Protein 2QEV (pdb70)

Structure (mmCIF, N/CA/C/O backbone):
data_2QEV
#
_entry.id   2QEV
#
_cell.length_a   62.651
_cell.length_b   62.651
_cell.length_c   42.773
_cell.angle_alpha   90.00
_cell.angle_beta   90.00
_cell.angle_gamma   90.00
#
_symmetry.space_group_name_H-M   'P 43'
#
loop_
_entity.id
_entity.type
_entity.pdbx_description
1 polymer 'D7R4 Protein'
2 water water
#
loop_
_atom_site.group_PDB
_atom_site.id
_atom_site.type_symbol
_atom_site.label_atom_id
_atom_site.label_alt_id
_atom_site.label_comp_id
_atom_site.label_asym_id
_atom_site.label_entity_id
_atom_site.label_seq_id
_atom_site.pdbx_PDB_ins_code
_atom_site.Cartn_x
_atom_site.Cartn_y
_atom_site.Cartn_z
_atom_site.occupancy
_atom_site.B_iso_or_equiv
_atom_site.auth_seq_id
_atom_site.auth_comp_id
_atom_site.auth_asym_id
_atom_site.auth_atom_id
_atom_site.pdbx_PDB_model_num
ATOM 1 N N . MET A 1 1 ? 19.846 -18.482 -8.966 1.00 64.63 0 MET A N 1
ATOM 2 C CA . MET A 1 1 ? 20.425 -17.157 -9.156 1.00 69.44 0 MET A CA 1
ATOM 3 C C . MET A 1 1 ? 20.595 -16.434 -7.824 1.00 70.04 0 MET A C 1
ATOM 4 O O . MET A 1 1 ? 21.713 -16.257 -7.342 1.00 74.14 0 MET A O 1
ATOM 5 N N . GLU A 1 2 ? 19.478 -16.019 -7.235 1.00 62.76 1 GLU A N 1
ATOM 6 C CA . GLU A 1 2 ? 19.506 -15.254 -5.994 1.00 60.69 1 GLU A CA 1
ATOM 7 C C . GLU A 1 2 ? 18.895 -16.047 -4.844 1.00 60.96 1 GLU A C 1
ATOM 8 O O . GLU A 1 2 ? 17.723 -16.422 -4.889 1.00 62.56 1 GLU A O 1
ATOM 14 N N . THR A 1 3 ? 19.697 -16.300 -3.815 1.00 56.28 2 THR A N 1
ATOM 15 C CA . THR A 1 3 ? 19.363 -17.305 -2.812 1.00 52.58 2 THR A CA 1
ATOM 16 C C . THR A 1 3 ? 18.387 -16.751 -1.780 1.00 50.87 2 THR A C 1
ATOM 17 O O . THR A 1 3 ? 18.297 -15.539 -1.585 1.00 54.22 2 THR A O 1
ATOM 21 N N . VAL A 1 4 ? 17.657 -17.646 -1.123 1.00 48.63 3 VAL A N 1
ATOM 22 C CA . VAL A 1 4 ? 16.824 -17.270 0.017 1.00 39.95 3 VAL A CA 1
ATOM 23 C C . VAL A 1 4 ? 17.609 -16.380 0.995 1.00 43.86 3 VAL A C 1
ATOM 24 O O . VAL A 1 4 ? 17.065 -15.428 1.547 1.00 38.75 3 VAL A O 1
ATOM 28 N N . GLN A 1 5 ? 18.881 -16.712 1.200 1.00 48.48 4 GLN A N 1
ATOM 29 C CA . GLN A 1 5 ? 19.812 -15.886 1.987 1.00 53.89 4 GLN A CA 1
ATOM 30 C C . GLN A 1 5 ? 19.897 -14.446 1.478 1.00 53.54 4 GLN A C 1
ATOM 31 O O . GLN A 1 5 ? 19.978 -13.506 2.266 1.00 53.06 4 GLN A O 1
ATOM 37 N N . ASP A 1 6 ? 19.889 -14.288 0.155 1.00 53.90 5 ASP A N 1
ATOM 38 C CA . ASP A 1 6 ? 19.918 -12.971 -0.476 1.00 52.15 5 ASP A CA 1
ATOM 39 C C . ASP A 1 6 ? 18.646 -12.178 -0.189 1.00 53.56 5 ASP A C 1
ATOM 40 O O . ASP A 1 6 ? 18.686 -10.950 -0.084 1.00 56.00 5 ASP A O 1
ATOM 45 N N . CYS A 1 7 ? 17.519 -12.875 -0.061 1.00 50.38 6 CYS A N 1
ATOM 46 C CA . CYS A 1 7 ? 16.252 -12.213 0.245 1.00 49.76 6 CYS A CA 1
ATOM 47 C C . CYS A 1 7 ? 16.187 -11.755 1.700 1.00 49.72 6 CYS A C 1
ATOM 48 O O . CYS A 1 7 ? 15.662 -10.683 2.006 1.00 49.15 6 CYS A O 1
ATOM 51 N N . GLU A 1 8 ? 16.692 -12.588 2.596 1.00 46.23 7 GLU A N 1
ATOM 52 C CA . GLU A 1 8 ? 16.784 -12.222 4.007 1.00 56.25 7 GLU A CA 1
ATOM 53 C C . GLU A 1 8 ? 17.755 -11.051 4.221 1.00 57.39 7 GLU A C 1
ATOM 54 O O . GLU A 1 8 ? 17.822 -10.466 5.306 1.00 57.02 7 GLU A O 1
ATOM 60 N N . ASN A 1 9 ? 18.500 -10.715 3.173 1.00 61.70 8 ASN A N 1
ATOM 61 C CA . ASN A 1 9 ? 19.478 -9.633 3.231 1.00 65.22 8 ASN A CA 1
ATOM 62 C C . ASN A 1 9 ? 18.902 -8.316 2.705 1.00 67.76 8 ASN A C 1
ATOM 63 O O . ASN A 1 9 ? 19.595 -7.296 2.678 1.00 71.57 8 ASN A O 1
ATOM 68 N N . LYS A 1 10 ? 17.639 -8.347 2.291 1.00 66.56 9 LYS A N 1
ATOM 69 C CA . LYS A 1 10 ? 16.925 -7.132 1.919 1.00 65.21 9 LYS A CA 1
ATOM 70 C C . LYS A 1 10 ? 15.864 -6.777 2.955 1.00 66.74 9 LYS A C 1
ATOM 71 O O . LYS A 1 10 ? 15.365 -5.652 2.987 1.00 71.96 9 LYS A O 1
ATOM 77 N N . LEU A 1 11 ? 15.523 -7.744 3.801 1.00 67.80 10 LEU A N 1
ATOM 78 C CA . LEU A 1 11 ? 14.502 -7.544 4.822 1.00 68.46 10 LEU A CA 1
ATOM 79 C C . LEU A 1 11 ? 14.639 -6.175 5.478 1.00 71.64 10 LEU A C 1
ATOM 80 O O . LEU A 1 11 ? 15.596 -5.919 6.210 1.00 68.09 10 LEU A O 1
ATOM 85 N N . PRO A 1 12 ? 13.677 -5.297 5.212 1.00 75.32 11 PRO A N 1
ATOM 86 C CA . PRO A 1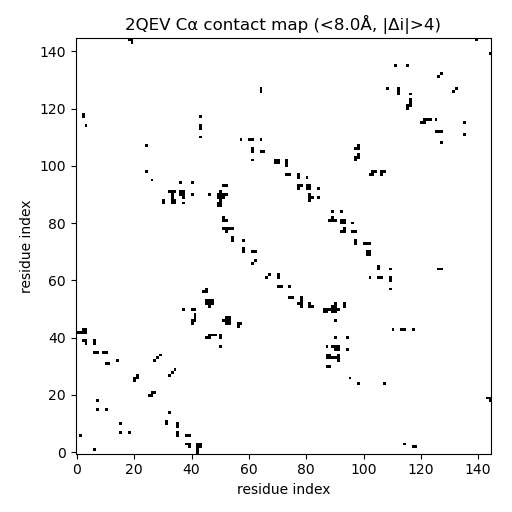 12 ? 13.528 -4.059 5.983 1.00 78.10 11 PRO A CA 1
ATOM 87 C C . PRO A 1 12 ? 13.696 -4.300 7.480 1.00 78.08 11 PRO A C 1
ATOM 88 O O . PRO A 1 12 ? 13.168 -5.278 8.010 1.00 78.58 11 PRO A O 1
ATOM 92 N N . PRO A 1 13 ? 14.425 -3.413 8.148 1.00 77.11 12 PRO A N 1
ATOM 93 C CA . PRO A 1 13 ? 14.688 -3.556 9.583 1.00 73.96 12 PRO A CA 1
ATOM 94 C C . PRO A 1 13 ? 13.483 -4.037 10.394 1.00 70.29 12 PRO A C 1
ATOM 95 O O . PRO A 1 13 ? 13.650 -4.775 11.379 1.00 66.24 12 PRO A O 1
ATOM 99 N N . SER A 1 14 ? 12.286 -3.610 9.984 1.00 68.88 13 SER A N 1
ATOM 100 C CA . SER A 1 14 ? 11.051 -3.997 10.666 1.00 68.39 13 SER A CA 1
ATOM 101 C C . SER A 1 14 ? 10.837 -5.513 10.693 1.00 68.69 13 SER A C 1
ATOM 102 O O . SER A 1 14 ? 10.249 -6.051 11.638 1.00 68.27 13 SER A O 1
ATOM 105 N N . LEU A 1 15 ? 11.314 -6.190 9.647 1.00 64.37 14 LEU A N 1
ATOM 106 C CA . LEU A 1 15 ? 11.093 -7.626 9.468 1.00 60.11 14 LEU A CA 1
ATOM 107 C C . LEU A 1 15 ? 12.292 -8.443 9.941 1.00 57.67 14 LEU A C 1
ATOM 108 O O . LEU A 1 15 ? 12.146 -9.595 10.348 1.00 57.12 14 LEU A O 1
ATOM 113 N N . LYS A 1 16 ? 13.479 -7.844 9.885 1.00 57.65 15 LYS A N 1
ATOM 114 C CA . LYS A 1 16 ? 14.709 -8.582 10.144 1.00 54.76 15 LYS A CA 1
ATOM 115 C C . LYS A 1 16 ? 14.742 -9.122 11.569 1.00 55.71 15 LYS A C 1
ATOM 116 O O . LYS A 1 16 ? 15.399 -10.125 11.853 1.00 50.57 15 LYS A O 1
ATOM 122 N N . SER A 1 17 ? 14.014 -8.456 12.460 1.00 54.23 16 SER A N 1
ATOM 123 C CA . SER A 1 17 ? 13.945 -8.856 13.865 1.00 55.94 16 SER A CA 1
ATOM 124 C C . SER A 1 17 ? 12.926 -9.971 14.102 1.00 52.83 16 SER A C 1
ATOM 125 O O . SER A 1 17 ? 12.859 -10.542 15.194 1.00 51.88 16 SER A O 1
ATOM 128 N N . ARG A 1 18 ? 12.137 -10.278 13.075 1.00 51.08 17 ARG A N 1
ATOM 129 C CA . ARG A 1 18 ? 11.185 -11.383 13.143 1.00 47.91 17 ARG A CA 1
ATOM 130 C C . ARG A 1 18 ? 11.541 -12.531 12.178 1.00 48.43 17 ARG A C 1
ATOM 131 O O . ARG A 1 18 ? 10.671 -13.301 11.770 1.00 44.02 17 ARG A O 1
ATOM 139 N N . LEU A 1 19 ? 12.822 -12.652 11.836 1.00 51.09 18 LEU A N 1
ATOM 140 C CA . LEU A 1 19 ? 13.288 -13.693 10.904 1.00 43.61 18 LEU A CA 1
ATOM 141 C C . LEU A 1 19 ? 12.879 -15.095 11.339 1.00 46.26 18 LEU A C 1
ATOM 142 O O . LEU A 1 19 ? 12.478 -15.922 10.517 1.00 42.21 18 LEU A O 1
ATOM 147 N N . CYS A 1 20 ? 12.998 -15.382 12.629 1.00 36.56 19 CYS A N 1
ATOM 148 C CA . CYS A 1 20 ? 12.668 -16.716 13.098 1.00 43.50 19 CYS A CA 1
ATOM 149 C C . CYS A 1 20 ? 11.188 -17.080 12.936 1.00 42.15 19 CYS A C 1
ATOM 150 O O . CYS A 1 20 ? 10.858 -18.221 12.623 1.00 44.51 19 CYS A O 1
ATOM 153 N N . GLU A 1 21 ? 10.301 -16.110 13.141 1.00 46.14 20 GLU A N 1
ATOM 154 C CA . GLU A 1 21 ? 8.891 -16.282 12.810 1.00 38.49 20 GLU A CA 1
ATOM 155 C C . GLU A 1 21 ? 8.657 -16.645 11.342 1.00 40.07 20 GLU A C 1
ATOM 156 O O . GLU A 1 21 ? 7.887 -17.559 11.027 1.00 39.86 20 GLU A O 1
ATOM 162 N N . ILE A 1 22 ? 9.309 -15.920 10.442 1.00 39.55 21 ILE A N 1
ATOM 163 C CA . ILE A 1 22 ? 9.126 -16.150 9.011 1.00 44.30 21 ILE A CA 1
ATOM 164 C C . ILE A 1 22 ? 9.629 -17.560 8.632 1.00 40.14 21 ILE A C 1
ATOM 165 O O . ILE A 1 22 ? 8.950 -18.329 7.945 1.00 40.91 21 ILE A O 1
ATOM 170 N N . ARG A 1 23 ? 10.825 -17.888 9.096 1.00 36.91 22 ARG A N 1
ATOM 171 C CA . ARG A 1 23 ? 11.469 -19.140 8.742 1.00 37.51 22 ARG A CA 1
ATOM 172 C C . ARG A 1 23 ? 10.741 -20.312 9.390 1.00 42.44 22 ARG A C 1
ATOM 173 O O . ARG A 1 23 ? 10.966 -21.480 9.034 1.00 37.98 22 ARG A O 1
ATOM 181 N N . ARG A 1 24 ? 9.866 -19.987 10.342 1.00 31.72 23 ARG A N 1
ATOM 182 C CA . ARG A 1 24 ? 9.004 -20.964 11.015 1.00 38.98 23 ARG A CA 1
ATOM 183 C C . ARG A 1 24 ? 7.669 -21.078 10.268 1.00 33.14 23 ARG A C 1
ATOM 184 O O . ARG A 1 24 ? 6.795 -21.843 10.674 1.00 35.23 23 ARG A O 1
ATOM 192 N N . TYR A 1 25 ? 7.539 -20.319 9.179 1.00 30.18 24 TYR A N 1
ATOM 193 C CA . TYR A 1 25 ? 6.352 -20.304 8.335 1.00 33.26 24 TYR A CA 1
ATOM 194 C C . TYR A 1 25 ? 5.155 -19.561 8.943 1.00 40.57 24 TYR A C 1
ATOM 195 O O . TYR A 1 25 ? 4.014 -19.704 8.491 1.00 45.57 24 TYR A O 1
ATOM 204 N N . GLU A 1 26 ? 5.426 -18.733 9.943 1.00 41.62 25 GLU A N 1
ATOM 205 C CA . GLU A 1 26 ? 4.392 -17.868 10.493 1.00 41.69 25 GLU A CA 1
ATOM 206 C C . GLU A 1 26 ? 4.031 -16.741 9.545 1.00 37.54 25 GLU A C 1
ATOM 207 O O . GLU A 1 26 ? 4.899 -16.158 8.891 1.00 39.98 25 GLU A O 1
ATOM 213 N N . ILE A 1 27 ? 2.736 -16.451 9.463 1.00 45.42 26 ILE A N 1
ATOM 214 C CA . ILE A 1 27 ? 2.212 -15.491 8.490 1.00 44.78 26 ILE A CA 1
ATOM 215 C C . ILE A 1 27 ? 2.245 -14.036 8.994 1.00 46.29 26 ILE A C 1
ATOM 216 O O . ILE A 1 27 ? 1.837 -13.740 10.115 1.00 38.89 26 ILE A O 1
ATOM 221 N N . ILE A 1 28 ? 2.733 -13.145 8.135 1.00 46.24 27 ILE A N 1
ATOM 222 C CA . ILE A 1 28 ? 2.916 -11.735 8.449 1.00 49.67 27 ILE A CA 1
ATOM 223 C C . ILE A 1 28 ? 2.565 -10.982 7.167 1.00 52.44 27 ILE A C 1
ATOM 224 O O . ILE A 1 28 ? 3.007 -11.360 6.080 1.00 46.64 27 ILE A O 1
ATOM 229 N N . GLU A 1 29 ? 1.755 -9.931 7.291 1.00 59.29 28 GLU A N 1
ATOM 230 C CA . GLU A 1 29 ? 1.179 -9.266 6.124 1.00 57.57 28 GLU A CA 1
ATOM 231 C C . GLU A 1 29 ? 2.032 -8.109 5.595 1.00 59.25 28 GLU A C 1
ATOM 232 O O . GLU A 1 29 ? 2.827 -7.520 6.335 1.00 57.44 28 GLU A O 1
ATOM 238 N N . GLY A 1 30 ? 1.862 -7.796 4.312 1.00 58.65 29 GLY A N 1
ATOM 239 C CA . GLY A 1 30 ? 2.884 -7.087 3.542 1.00 62.00 29 GLY A CA 1
ATOM 240 C C . GLY A 1 30 ? 2.682 -5.588 3.486 1.00 65.46 29 GLY A C 1
ATOM 241 O O . GLY A 1 30 ? 2.252 -4.983 4.468 1.00 69.94 29 GLY A O 1
ATOM 242 N N . PRO A 1 31 ? 3.005 -4.968 2.335 1.00 65.21 30 PRO A N 1
ATOM 243 C CA . PRO A 1 31 ? 3.617 -5.602 1.171 1.00 64.89 30 PRO A CA 1
ATOM 244 C C . PRO A 1 31 ? 5.139 -5.644 1.284 1.00 63.29 30 PRO A C 1
ATOM 245 O O . PRO A 1 31 ? 5.836 -5.873 0.289 1.00 61.41 30 PRO A O 1
ATOM 249 N N . GLU A 1 32 ? 5.643 -5.402 2.490 1.00 60.28 31 GLU A N 1
ATOM 250 C CA . GLU A 1 32 ? 7.015 -5.743 2.831 1.00 60.05 31 GLU A CA 1
ATOM 251 C C . GLU A 1 32 ? 7.181 -7.261 2.759 1.00 58.73 31 GLU A C 1
ATOM 252 O O . GLU A 1 32 ? 8.038 -7.772 2.033 1.00 57.33 31 GLU A O 1
ATOM 258 N N . MET A 1 33 ? 6.348 -7.969 3.520 1.00 55.11 32 MET A N 1
ATOM 259 C CA . MET A 1 33 ? 6.267 -9.422 3.449 1.00 57.31 32 MET A CA 1
ATOM 260 C C . MET A 1 33 ? 5.885 -9.926 2.063 1.00 57.52 32 MET A C 1
ATOM 261 O O . MET A 1 33 ? 6.343 -10.990 1.637 1.00 59.65 32 MET A O 1
ATOM 266 N N . ASP A 1 34 ? 5.049 -9.164 1.366 1.00 56.91 33 ASP A N 1
ATOM 267 C CA . ASP A 1 34 ? 4.525 -9.585 0.072 1.00 56.81 33 ASP A CA 1
ATOM 268 C C . ASP A 1 34 ? 5.652 -9.808 -0.932 1.00 57.39 33 ASP A C 1
ATOM 269 O O . ASP A 1 34 ? 5.500 -10.563 -1.892 1.00 61.84 33 ASP A O 1
ATOM 274 N N . LYS A 1 35 ? 6.781 -9.145 -0.703 1.00 60.43 34 LYS A N 1
ATOM 275 C CA . LYS A 1 35 ? 7.813 -9.016 -1.724 1.00 63.22 34 LYS A CA 1
ATOM 276 C C . LYS A 1 35 ? 9.107 -9.696 -1.288 1.00 59.88 34 LYS A C 1
ATOM 277 O O . LYS A 1 35 ? 9.994 -9.946 -2.105 1.00 59.10 34 LYS A O 1
ATOM 283 N N . HIS A 1 36 ? 9.208 -9.993 0.003 1.00 55.54 35 HIS A N 1
ATOM 284 C CA . HIS A 1 36 ? 10.224 -10.913 0.500 1.00 54.43 35 HIS A CA 1
ATOM 285 C C . HIS A 1 36 ? 9.842 -12.342 0.131 1.00 53.26 35 HIS A C 1
ATOM 286 O O . HIS A 1 36 ? 10.688 -13.127 -0.302 1.00 55.55 35 HIS A O 1
ATOM 293 N N . ILE A 1 37 ? 8.567 -12.673 0.304 1.00 46.46 36 ILE A N 1
ATOM 294 C CA . ILE A 1 37 ? 8.082 -14.023 0.037 1.00 47.55 36 ILE A CA 1
ATOM 295 C C . ILE A 1 37 ? 8.091 -14.326 -1.458 1.00 47.59 36 ILE A C 1
ATOM 296 O O . ILE A 1 37 ? 8.288 -15.470 -1.867 1.00 50.35 36 ILE A O 1
ATOM 301 N N . HIS A 1 38 ? 7.877 -13.295 -2.268 1.00 40.55 37 HIS A N 1
ATOM 302 C CA . HIS A 1 38 ? 8.072 -13.399 -3.709 1.00 49.69 37 HIS A CA 1
ATOM 303 C C . HIS A 1 38 ? 9.543 -13.610 -4.051 1.00 52.15 37 HIS A C 1
ATOM 304 O O . HIS A 1 38 ? 9.873 -14.291 -5.022 1.00 51.86 37 HIS A O 1
ATOM 311 N N . CYS A 1 39 ? 10.423 -13.021 -3.248 1.00 52.84 38 CYS A N 1
ATOM 312 C CA . CYS A 1 39 ? 11.858 -13.236 -3.394 1.00 50.77 38 CYS A CA 1
ATOM 313 C C . CYS A 1 39 ? 12.227 -14.691 -3.124 1.00 44.69 38 CYS A C 1
ATOM 314 O O . CYS A 1 39 ? 12.966 -15.307 -3.892 1.00 49.18 38 CYS A O 1
ATOM 317 N N . VAL A 1 40 ? 11.709 -15.234 -2.027 1.00 46.69 39 VAL A N 1
ATOM 318 C CA . VAL A 1 40 ? 12.049 -16.596 -1.608 1.00 47.22 39 VAL A CA 1
ATOM 319 C C . VAL A 1 40 ? 11.346 -17.642 -2.487 1.00 42.62 39 VAL A C 1
ATOM 320 O O . VAL A 1 40 ? 11.972 -18.578 -2.968 1.00 41.43 39 VAL A O 1
ATOM 324 N N . MET A 1 41 ? 10.049 -17.470 -2.712 1.00 47.93 40 MET A N 1
ATOM 325 C CA . MET A 1 41 ? 9.334 -18.316 -3.679 1.00 45.98 40 MET A CA 1
ATOM 326 C C . MET A 1 41 ? 9.945 -18.320 -5.083 1.00 44.20 40 MET A C 1
ATOM 327 O O . MET A 1 41 ? 9.860 -19.312 -5.806 1.00 46.21 40 MET A O 1
ATOM 332 N N . ARG A 1 42 ? 10.560 -17.207 -5.476 1.00 49.47 41 ARG A N 1
ATOM 333 C CA . ARG A 1 42 ? 11.266 -17.136 -6.756 1.00 45.43 41 ARG A CA 1
ATOM 334 C C . ARG A 1 42 ? 12.644 -17.798 -6.691 1.00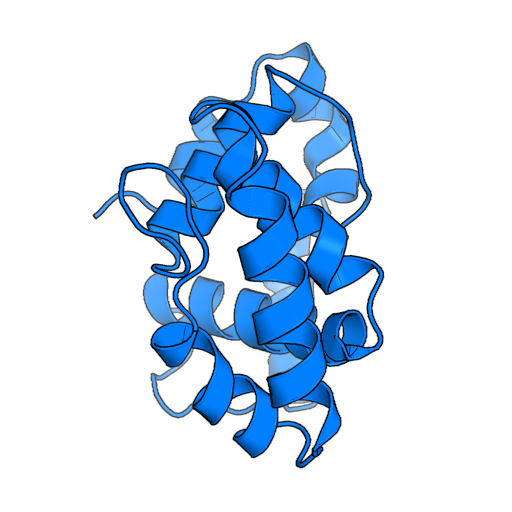 40.14 41 ARG A C 1
ATOM 335 O O . ARG A 1 42 ? 13.095 -18.445 -7.644 1.00 36.30 41 ARG A O 1
ATOM 343 N N . ALA A 1 43 ? 13.304 -17.630 -5.552 1.00 43.72 42 ALA A N 1
ATOM 344 C CA . ALA A 1 43 ? 14.619 -18.214 -5.308 1.00 39.63 42 ALA A CA 1
ATOM 345 C C . ALA A 1 43 ? 14.605 -19.742 -5.298 1.00 47.26 42 ALA A C 1
ATOM 346 O O . ALA A 1 43 ? 15.594 -20.370 -5.690 1.00 42.85 42 ALA A O 1
ATOM 348 N N . LEU A 1 44 ? 13.505 -20.332 -4.812 1.00 46.50 43 LEU A N 1
ATOM 349 C CA . LEU A 1 44 ? 13.377 -21.793 -4.711 1.00 42.78 43 LEU A CA 1
ATOM 350 C C . LEU A 1 44 ? 12.663 -22.351 -5.922 1.00 43.06 43 LEU A C 1
ATOM 351 O O . LEU A 1 44 ? 12.381 -23.552 -6.001 1.00 41.27 43 LEU A O 1
ATOM 356 N N . ASP A 1 45 ? 12.366 -21.461 -6.863 1.00 40.26 44 ASP A N 1
ATOM 357 C CA . ASP A 1 45 ? 11.792 -21.847 -8.146 1.00 44.30 44 ASP A CA 1
ATOM 358 C C . ASP A 1 45 ? 10.349 -22.379 -8.091 1.00 44.03 44 ASP A C 1
ATOM 359 O O . ASP A 1 45 ? 9.947 -23.218 -8.904 1.00 38.77 44 ASP A O 1
ATOM 364 N N . PHE A 1 46 ? 9.563 -21.855 -7.156 1.00 38.81 45 PHE A N 1
ATOM 365 C CA . PHE A 1 46 ? 8.200 -22.319 -6.958 1.00 42.40 45 PHE A CA 1
ATOM 366 C C . PHE A 1 46 ? 7.156 -21.495 -7.698 1.00 43.52 45 PHE A C 1
ATOM 367 O O . PHE A 1 46 ? 6.021 -21.944 -7.854 1.00 41.40 45 PHE A O 1
ATOM 375 N N . VAL A 1 47 ? 7.526 -20.286 -8.129 1.00 44.40 46 VAL A N 1
ATOM 376 C CA . VAL A 1 47 ? 6.581 -19.387 -8.810 1.00 40.27 46 VAL A CA 1
ATOM 377 C C . VAL A 1 47 ? 7.117 -18.804 -10.115 1.00 45.95 46 VAL A C 1
ATOM 378 O O . VAL A 1 47 ? 8.323 -18.797 -10.354 1.00 44.11 46 VAL A O 1
ATOM 382 N N . TYR A 1 48 ? 6.207 -18.326 -10.961 1.00 50.38 47 TYR A N 1
ATOM 383 C CA . TYR A 1 48 ? 6.590 -17.587 -12.163 1.00 50.05 47 TYR A CA 1
ATOM 384 C C . TYR A 1 48 ? 6.947 -16.140 -11.819 1.00 56.15 47 TYR A C 1
ATOM 385 O O . TYR A 1 48 ? 6.866 -15.724 -10.655 1.00 54.14 47 TYR A O 1
ATOM 394 N N . GLU A 1 49 ? 7.351 -15.378 -12.831 1.00 63.81 48 GLU A N 1
ATOM 395 C CA . GLU A 1 49 ? 7.771 -13.990 -12.627 1.00 64.52 48 GLU A CA 1
ATOM 396 C C . GLU A 1 49 ? 6.675 -13.177 -11.946 1.00 63.81 48 GLU A C 1
ATOM 397 O O . GLU A 1 49 ? 6.940 -12.409 -11.021 1.00 62.98 48 GLU A O 1
ATOM 403 N N . ASP A 1 50 ? 5.444 -13.350 -12.418 1.00 62.95 49 ASP A N 1
ATOM 404 C CA . ASP A 1 50 ? 4.301 -12.635 -11.865 1.00 64.38 49 ASP A CA 1
ATOM 405 C C . ASP A 1 50 ? 3.936 -13.157 -10.479 1.00 60.71 49 ASP A C 1
ATOM 406 O O . ASP A 1 50 ? 3.084 -12.591 -9.797 1.00 62.64 49 ASP A O 1
ATOM 411 N N . GLY A 1 51 ? 4.591 -14.238 -10.065 1.00 58.35 50 GLY A N 1
ATOM 412 C CA . GLY A 1 51 ? 4.411 -14.771 -8.724 1.00 49.96 50 GLY A CA 1
ATOM 413 C C . GLY A 1 51 ? 3.320 -15.817 -8.624 1.00 49.24 50 GLY A C 1
ATOM 414 O O . GLY A 1 51 ? 2.917 -16.203 -7.525 1.00 50.43 50 GLY A O 1
ATOM 415 N N . ARG A 1 52 ? 2.832 -16.288 -9.767 1.00 45.52 51 ARG A N 1
ATOM 416 C CA . ARG A 1 52 ? 1.869 -17.375 -9.744 1.00 46.28 51 ARG A CA 1
ATOM 417 C C . ARG A 1 52 ? 2.544 -18.707 -9.442 1.00 42.07 51 ARG A C 1
ATOM 418 O O . ARG A 1 52 ? 3.628 -18.995 -9.948 1.00 39.57 51 ARG A O 1
ATOM 426 N N . GLY A 1 53 ? 1.874 -19.530 -8.644 1.00 44.58 52 GLY A N 1
ATOM 427 C CA . GLY A 1 53 ? 2.385 -20.855 -8.307 1.00 39.59 52 GLY A CA 1
ATOM 428 C C . GLY A 1 53 ? 2.586 -21.720 -9.53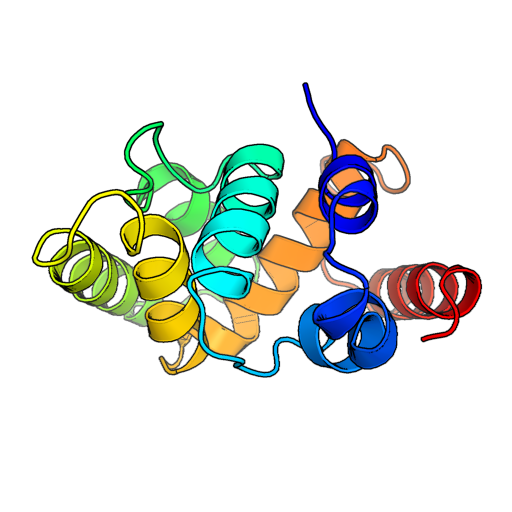4 1.00 40.30 52 GLY A C 1
ATOM 429 O O . GLY A 1 53 ? 1.780 -21.681 -10.455 1.00 36.93 52 GLY A O 1
ATOM 430 N N . ASP A 1 54 ? 3.671 -22.494 -9.540 1.00 35.32 53 ASP A N 1
ATOM 431 C CA . ASP A 1 54 ? 3.948 -23.472 -10.585 1.00 38.70 53 ASP A CA 1
ATOM 432 C C . ASP A 1 54 ? 3.533 -24.850 -10.109 1.00 34.88 53 ASP A C 1
ATOM 433 O O . ASP A 1 54 ? 4.238 -25.492 -9.336 1.00 38.45 53 ASP A O 1
ATOM 438 N N . TYR A 1 55 ? 2.385 -25.303 -10.595 1.00 35.39 54 TYR A N 1
ATOM 439 C CA . TYR A 1 55 ? 1.834 -26.600 -10.224 1.00 31.68 54 TYR A CA 1
ATOM 440 C C . TYR A 1 55 ? 2.894 -27.683 -10.330 1.00 31.53 54 TYR A C 1
ATOM 441 O O . TYR A 1 55 ? 2.980 -28.586 -9.495 1.00 27.32 54 TYR A O 1
ATOM 450 N N . HIS A 1 56 ? 3.708 -27.589 -11.375 1.00 31.88 55 HIS A N 1
ATOM 451 C CA . HIS A 1 56 ? 4.560 -28.692 -11.781 1.00 34.08 55 HIS A CA 1
ATOM 452 C C . HIS A 1 56 ? 5.877 -28.748 -10.982 1.00 31.57 55 HIS A C 1
ATOM 453 O O . HIS A 1 56 ? 6.523 -29.798 -10.884 1.00 35.12 55 HIS A O 1
ATOM 460 N N . LYS A 1 57 ? 6.244 -27.620 -10.386 1.00 35.68 56 LYS A N 1
ATOM 461 C CA . LYS A 1 57 ? 7.352 -27.569 -9.427 1.00 32.02 56 LYS A CA 1
ATOM 462 C C . LYS A 1 57 ? 7.022 -28.230 -8.079 1.00 32.99 56 LYS A C 1
ATOM 463 O O . LYS A 1 57 ? 7.925 -28.567 -7.306 1.00 32.41 56 LYS A O 1
ATOM 469 N N . LEU A 1 58 ? 5.737 -28.413 -7.785 1.00 27.55 57 LEU A N 1
ATOM 470 C CA . LEU A 1 58 ? 5.337 -28.914 -6.461 1.00 29.40 57 LEU A CA 1
ATOM 471 C C . LEU A 1 58 ? 4.658 -30.288 -6.433 1.00 33.38 57 LEU A C 1
ATOM 472 O O . LEU A 1 58 ? 4.831 -31.068 -5.487 1.00 29.16 57 LEU A O 1
ATOM 477 N N . TYR A 1 59 ? 3.885 -30.601 -7.468 1.00 29.61 58 TYR A N 1
ATOM 478 C CA . TYR A 1 59 ? 3.128 -31.835 -7.482 1.00 30.12 58 TYR A CA 1
ATOM 479 C C . TYR A 1 59 ? 3.976 -33.071 -7.178 1.00 31.59 58 TYR A C 1
ATOM 480 O O . TYR A 1 59 ? 3.698 -33.803 -6.247 1.00 28.86 58 TYR A O 1
ATOM 489 N N . ASP A 1 60 ? 5.020 -33.306 -7.962 1.00 30.60 59 ASP A N 1
ATOM 490 C CA . ASP A 1 60 ? 5.814 -34.504 -7.758 1.00 26.83 59 ASP A CA 1
ATOM 491 C C . ASP A 1 60 ? 6.558 -34.506 -6.418 1.00 26.91 59 ASP A C 1
ATOM 492 O O . ASP A 1 60 ? 6.484 -35.485 -5.691 1.00 26.70 59 ASP A O 1
ATOM 497 N N . PRO A 1 61 ? 7.266 -33.411 -6.090 1.00 25.94 60 PRO A N 1
ATOM 498 C CA . PRO A 1 61 ? 7.930 -33.268 -4.767 1.00 30.38 60 PRO A CA 1
ATOM 499 C C . PRO A 1 61 ? 7.039 -33.496 -3.541 1.00 31.79 60 PRO A C 1
ATOM 500 O O . PRO A 1 61 ? 7.429 -34.250 -2.646 1.00 30.77 60 PRO A O 1
ATOM 504 N N . LEU A 1 62 ? 5.857 -32.869 -3.504 1.00 28.97 61 LEU A N 1
ATOM 505 C CA . LEU A 1 62 ? 4.865 -33.118 -2.470 1.00 23.96 61 LEU A CA 1
ATOM 506 C C . LEU A 1 62 ? 4.492 -34.586 -2.377 1.00 27.62 61 LEU A C 1
ATOM 507 O O . LEU A 1 62 ? 4.517 -35.180 -1.308 1.00 29.62 61 LEU A O 1
ATOM 512 N N . ASN A 1 63 ? 4.160 -35.181 -3.512 1.00 24.14 62 ASN A N 1
ATOM 513 C CA . ASN A 1 63 ? 3.719 -36.573 -3.540 1.00 23.73 62 ASN A CA 1
ATOM 514 C C . ASN A 1 63 ? 4.768 -37.628 -3.207 1.00 29.71 62 ASN A C 1
ATOM 515 O O . ASN A 1 63 ? 4.420 -38.677 -2.662 1.00 33.71 62 ASN A O 1
ATOM 520 N N . ILE A 1 64 ? 6.031 -37.360 -3.546 1.00 29.60 63 ILE A N 1
ATOM 521 C CA . ILE A 1 64 ? 7.146 -38.214 -3.130 1.00 32.30 63 ILE A CA 1
ATOM 522 C C . ILE A 1 64 ? 7.334 -38.260 -1.609 1.00 37.78 63 ILE A C 1
ATOM 523 O O . ILE A 1 64 ? 7.609 -39.318 -1.033 1.00 44.73 63 ILE A O 1
ATOM 528 N N . ILE A 1 65 ? 7.175 -37.120 -0.955 1.00 32.25 64 ILE A N 1
ATOM 529 C CA . ILE A 1 65 ? 7.257 -37.084 0.498 1.00 40.13 64 ILE A CA 1
ATOM 530 C C . ILE A 1 65 ? 5.994 -37.598 1.192 1.00 42.45 64 ILE A C 1
ATOM 531 O O . ILE A 1 65 ? 6.078 -38.306 2.194 1.00 46.87 64 ILE A O 1
ATOM 536 N N . GLU A 1 66 ? 4.820 -37.243 0.673 1.00 38.18 65 GLU A N 1
ATOM 537 C CA . GLU A 1 66 ? 3.575 -37.763 1.231 1.00 38.80 65 GLU A CA 1
ATOM 538 C C . GLU A 1 66 ? 2.563 -38.013 0.127 1.00 33.21 65 GLU A C 1
ATOM 539 O O . GLU A 1 66 ? 1.978 -37.077 -0.414 1.00 33.65 65 GLU A O 1
ATOM 545 N N . LEU A 1 67 ? 2.346 -39.265 -0.225 1.00 37.66 66 LEU A N 1
ATOM 546 C CA . LEU A 1 67 ? 1.480 -39.520 -1.365 1.00 34.36 66 LEU A CA 1
ATOM 547 C C . LEU A 1 67 ? 0.033 -39.221 -0.990 1.00 35.95 66 LEU A C 1
ATOM 548 O O . LEU A 1 67 ? -0.535 -39.896 -0.148 1.00 39.01 66 LEU A O 1
ATOM 553 N N . ASP A 1 68 ? -0.559 -38.205 -1.617 1.00 35.30 67 ASP A N 1
ATOM 554 C CA . ASP A 1 68 ? -1.883 -37.753 -1.225 1.00 35.02 67 ASP A CA 1
ATOM 555 C C . ASP A 1 68 ? -2.605 -37.030 -2.339 1.00 35.64 67 ASP A C 1
ATOM 556 O O . ASP A 1 68 ? -2.108 -36.046 -2.884 1.00 30.84 67 ASP A O 1
ATOM 561 N N . LYS A 1 69 ? -3.786 -37.537 -2.674 1.00 35.77 68 LYS A N 1
ATOM 562 C CA . LYS A 1 69 ? -4.612 -36.953 -3.710 1.00 31.03 68 LYS A CA 1
ATOM 563 C C . LYS A 1 69 ? -4.915 -35.497 -3.401 1.00 32.38 68 LYS A C 1
ATOM 564 O O . LYS A 1 69 ? -5.159 -34.717 -4.309 1.00 31.08 68 LYS A O 1
ATOM 570 N N . ARG A 1 70 ? -4.846 -35.118 -2.124 1.00 30.96 69 ARG A N 1
ATOM 571 C CA . ARG A 1 70 ? -5.072 -33.729 -1.740 1.00 29.55 69 ARG A CA 1
ATOM 572 C C . ARG A 1 70 ? -4.100 -32.676 -2.314 1.00 25.54 69 ARG A C 1
ATOM 573 O O . ARG A 1 70 ? -4.460 -31.502 -2.473 1.00 26.12 69 ARG A O 1
ATOM 581 N N . HIS A 1 71 ? -2.872 -33.074 -2.643 1.00 27.57 70 HIS A N 1
ATOM 582 C CA . HIS A 1 71 ? -1.930 -32.095 -3.182 1.00 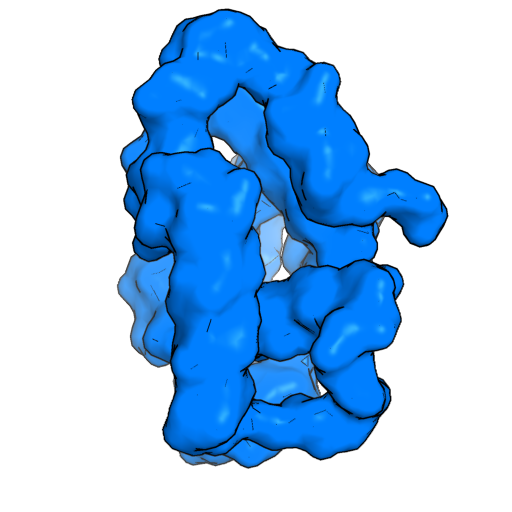27.62 70 HIS A CA 1
ATOM 583 C C . HIS A 1 71 ? -2.471 -31.472 -4.479 1.00 24.03 70 HIS A C 1
ATOM 584 O O . HIS A 1 71 ? -2.485 -30.247 -4.647 1.00 26.99 70 HIS A O 1
ATOM 591 N N . ASP A 1 72 ? -2.939 -32.315 -5.376 1.00 25.38 71 ASP A N 1
ATOM 592 C CA . ASP A 1 72 ? -3.565 -31.816 -6.615 1.00 28.85 71 ASP A CA 1
ATOM 593 C C . ASP A 1 72 ? -4.648 -30.760 -6.332 1.00 28.53 71 ASP A C 1
ATOM 594 O O . ASP A 1 72 ? -4.582 -29.630 -6.835 1.00 28.05 71 ASP A O 1
ATOM 599 N N . VAL A 1 73 ? -5.611 -31.125 -5.491 1.00 33.49 72 VAL A N 1
ATOM 600 C CA . VAL A 1 73 ? -6.712 -30.236 -5.105 1.00 29.76 72 VAL A CA 1
ATOM 601 C C . VAL A 1 73 ? -6.211 -28.905 -4.549 1.00 29.69 72 VAL A C 1
ATOM 602 O O . VAL A 1 73 ? -6.651 -27.838 -4.987 1.00 27.80 72 VAL A O 1
ATOM 606 N N . ASN A 1 74 ? -5.290 -28.969 -3.587 1.00 26.45 73 ASN A N 1
ATOM 607 C CA . ASN A 1 74 ? -4.765 -27.784 -2.929 1.00 28.75 73 ASN A CA 1
ATOM 608 C C . ASN A 1 74 ? -3.999 -26.861 -3.851 1.00 28.43 73 ASN A C 1
ATOM 609 O O . ASN A 1 74 ? -4.113 -25.637 -3.766 1.00 35.51 73 ASN A O 1
ATOM 614 N N . LEU A 1 75 ? -3.199 -27.460 -4.719 1.00 24.13 74 LEU A N 1
ATOM 615 C CA . LEU A 1 75 ? -2.459 -26.723 -5.731 1.00 33.62 74 LEU A CA 1
ATOM 616 C C . LEU A 1 75 ? -3.422 -25.987 -6.670 1.00 29.99 74 LEU A C 1
ATOM 617 O O . LEU A 1 75 ? -3.241 -24.801 -6.951 1.00 35.59 74 LEU A O 1
ATOM 622 N N . GLU A 1 76 ? -4.444 -26.682 -7.143 1.00 32.11 75 GLU A N 1
ATOM 623 C CA . GLU A 1 76 ? -5.428 -26.039 -8.031 1.00 31.55 75 GLU A CA 1
ATOM 624 C C . GLU A 1 76 ? -6.132 -24.886 -7.303 1.00 35.18 75 GLU A C 1
ATOM 625 O O . GLU A 1 76 ? -6.191 -23.757 -7.810 1.00 38.59 75 GLU A O 1
ATOM 631 N N . LYS A 1 77 ? -6.637 -25.170 -6.102 1.00 35.72 76 LYS A N 1
ATOM 632 C CA . LYS A 1 77 ? -7.246 -24.155 -5.258 1.00 35.47 76 LYS A CA 1
ATOM 633 C C . LYS A 1 77 ? -6.374 -22.929 -5.049 1.00 39.63 76 LYS A C 1
ATOM 634 O O . LYS A 1 77 ? -6.830 -21.799 -5.218 1.00 33.97 76 LYS A O 1
ATOM 640 N N . CYS A 1 78 ? -5.115 -23.140 -4.668 1.00 40.06 77 CYS A N 1
ATOM 641 C CA . CYS A 1 78 ? -4.269 -22.023 -4.279 1.00 35.70 77 CYS A CA 1
ATOM 642 C C . CYS A 1 78 ? -3.743 -21.214 -5.452 1.00 33.20 77 CYS A C 1
ATOM 643 O O . CYS A 1 78 ? -3.573 -19.997 -5.346 1.00 38.03 77 CYS A O 1
ATOM 646 N N . ILE A 1 79 ? -3.470 -21.888 -6.561 1.00 33.30 78 ILE A N 1
ATOM 647 C CA . ILE A 1 79 ? -3.146 -21.192 -7.801 1.00 42.27 78 ILE A CA 1
ATOM 648 C C . ILE A 1 79 ? -4.334 -20.333 -8.251 1.00 43.16 78 ILE A C 1
ATOM 649 O O . ILE A 1 79 ? -4.158 -19.199 -8.721 1.00 41.88 78 ILE A O 1
ATOM 654 N N . GLY A 1 80 ? -5.536 -20.877 -8.092 1.00 39.99 79 GLY A N 1
ATOM 655 C CA . GLY A 1 80 ? -6.763 -20.138 -8.393 1.00 42.80 79 GLY A CA 1
ATOM 656 C C . GLY A 1 80 ? -6.767 -18.808 -7.663 1.00 49.18 79 GLY A C 1
ATOM 657 O O . GLY A 1 80 ? -6.938 -17.757 -8.282 1.00 51.95 79 GLY A O 1
ATOM 658 N N . GLU A 1 81 ? -6.551 -18.845 -6.349 1.00 46.34 80 GLU A N 1
ATOM 659 C CA . GLU A 1 81 ? -6.589 -17.631 -5.540 1.00 47.65 80 GLU A CA 1
ATOM 660 C C . GLU A 1 81 ? -5.469 -16.643 -5.875 1.00 49.89 80 GLU A C 1
ATOM 661 O O . GLU A 1 81 ? -5.686 -15.436 -5.906 1.00 57.82 80 GLU A O 1
ATOM 667 N N . CYS A 1 82 ? -4.270 -17.148 -6.117 1.00 52.08 81 CYS A N 1
ATOM 668 C CA . CYS A 1 82 ? -3.141 -16.277 -6.397 1.00 52.42 81 CYS A CA 1
ATOM 669 C C . CYS A 1 82 ? -3.315 -15.573 -7.744 1.00 53.56 81 CYS A C 1
ATOM 670 O O . CYS A 1 82 ? -2.638 -14.586 -8.041 1.00 54.45 81 CYS A O 1
ATOM 673 N N . VAL A 1 83 ? -4.238 -16.080 -8.550 1.00 58.49 82 VAL A N 1
ATOM 674 C CA . VAL A 1 83 ? -4.512 -15.499 -9.862 1.00 62.10 82 VAL A CA 1
ATOM 675 C C . VAL A 1 83 ? -5.474 -14.314 -9.803 1.00 63.88 82 VAL A C 1
ATOM 676 O O . VAL A 1 83 ? -5.445 -13.430 -10.659 1.00 67.05 82 VAL A O 1
ATOM 680 N N . GLN A 1 84 ? -6.325 -14.305 -8.785 1.00 65.05 83 GLN A N 1
ATOM 681 C CA . GLN A 1 84 ? -7.326 -13.267 -8.634 1.00 64.71 83 GLN A CA 1
ATOM 682 C C . GLN A 1 84 ? -6.822 -12.127 -7.755 1.00 67.13 83 GLN A C 1
ATOM 683 O O . GLN A 1 84 ? -7.600 -11.254 -7.358 1.00 68.59 83 GLN A O 1
ATOM 689 N N . VAL A 1 85 ? -5.524 -12.140 -7.444 1.00 63.51 84 VAL A N 1
ATOM 690 C CA . VAL A 1 85 ? -4.904 -11.014 -6.749 1.00 61.28 84 VAL A CA 1
ATOM 691 C C . VAL A 1 85 ? -3.798 -10.379 -7.587 1.00 62.23 84 VAL A C 1
ATOM 692 O O . VAL A 1 85 ? -3.338 -10.969 -8.566 1.00 61.09 84 VAL A O 1
ATOM 696 N N . PRO A 1 86 ? -3.384 -9.159 -7.214 1.00 63.48 85 PRO A N 1
ATOM 697 C CA . PRO A 1 86 ? -2.385 -8.388 -7.956 1.00 65.98 85 PRO A CA 1
ATOM 698 C C . PRO A 1 86 ? -0.983 -9.000 -7.877 1.00 68.27 85 PRO A C 1
ATOM 699 O O . PRO A 1 86 ? -0.673 -9.722 -6.926 1.00 67.72 85 PRO A O 1
ATOM 703 N N . THR A 1 87 ? -0.146 -8.691 -8.867 1.00 69.01 86 THR A N 1
ATOM 704 C CA . THR A 1 87 ? 1.120 -9.393 -9.083 1.00 67.30 86 THR A CA 1
ATOM 705 C C . THR A 1 87 ? 2.187 -9.108 -8.030 1.00 68.99 86 THR A C 1
ATOM 706 O O . THR A 1 87 ? 3.254 -9.724 -8.041 1.00 69.54 86 THR A O 1
ATOM 710 N N . SER A 1 88 ? 1.894 -8.178 -7.127 1.00 70.37 87 SER A N 1
ATOM 711 C CA . SER A 1 88 ? 2.793 -7.875 -6.020 1.00 70.01 87 SER A CA 1
ATOM 712 C C . SER A 1 88 ? 2.428 -8.680 -4.777 1.00 66.25 87 SER A C 1
ATOM 713 O O . SER A 1 88 ? 3.245 -8.848 -3.872 1.00 60.24 87 SER A O 1
ATOM 716 N N . GLU A 1 89 ? 1.214 -9.188 -4.780 1.00 63.12 88 GLU A N 1
ATOM 717 C CA . GLU A 1 89 ? 0.699 -9.953 -3.681 1.00 59.66 88 GLU A CA 1
ATOM 718 C C . GLU A 1 89 ? 0.633 -11.468 -3.944 1.00 55.52 88 GLU A C 1
ATOM 719 O O . GLU A 1 89 ? 0.334 -12.246 -3.060 1.00 52.80 88 GLU A O 1
ATOM 725 N N . ARG A 1 90 ? 0.909 -11.863 -5.170 1.00 44.76 89 ARG A N 1
ATOM 726 C CA . ARG A 1 90 ? 0.463 -13.130 -5.714 1.00 45.08 89 ARG A CA 1
ATOM 727 C C . ARG A 1 90 ? 1.275 -14.292 -5.196 1.00 47.78 89 ARG A C 1
ATOM 728 O O . ARG A 1 90 ? 0.737 -15.263 -4.713 1.00 48.10 89 ARG A O 1
ATOM 736 N N . ALA A 1 91 ? 2.584 -14.183 -5.332 1.00 49.67 90 ALA A N 1
ATOM 737 C CA . ALA A 1 91 ? 3.485 -15.181 -4.769 1.00 48.24 90 ALA A CA 1
ATOM 738 C C . ALA A 1 91 ? 3.207 -15.400 -3.285 1.00 46.59 90 ALA A C 1
ATOM 739 O O . ALA A 1 91 ? 3.270 -16.525 -2.791 1.00 47.14 90 ALA A O 1
ATOM 741 N N . HIS A 1 92 ? 2.900 -14.316 -2.580 1.00 47.84 91 HIS A N 1
ATOM 742 C CA . HIS A 1 92 ? 2.670 -14.378 -1.142 1.00 46.13 91 HIS A CA 1
ATOM 743 C C . HIS A 1 92 ? 1.336 -15.045 -0.825 1.00 44.32 91 HIS A C 1
ATOM 744 O O . HIS A 1 92 ? 1.205 -15.748 0.177 1.00 45.43 91 HIS A O 1
ATOM 751 N N . VAL A 1 93 ? 0.348 -14.820 -1.685 1.00 51.38 92 VAL A N 1
ATOM 752 C CA . VAL A 1 93 ? -0.976 -15.422 -1.511 1.00 45.50 92 VAL A CA 1
ATOM 753 C C . VAL A 1 93 ? -1.001 -16.936 -1.790 1.00 43.35 92 VAL A C 1
ATOM 754 O O . VAL A 1 93 ? -1.624 -17.704 -1.057 1.00 47.10 92 VAL A O 1
ATOM 758 N N . PHE A 1 94 ? -0.322 -17.360 -2.850 1.00 46.61 93 PHE A N 1
ATOM 759 C CA . PHE A 1 94 ? -0.100 -18.781 -3.107 1.00 41.26 93 PHE A CA 1
ATOM 760 C C . PHE A 1 94 ? 0.630 -19.491 -1.944 1.00 43.88 93 PHE A C 1
ATOM 761 O O . PHE A 1 94 ? 0.241 -20.576 -1.497 1.00 39.57 93 PHE A O 1
ATOM 769 N N . TYR A 1 95 ? 1.683 -18.851 -1.453 1.00 41.25 94 TYR A N 1
ATOM 770 C CA . TYR A 1 95 ? 2.409 -19.308 -0.272 1.00 36.20 94 TYR A CA 1
ATOM 771 C C . TYR A 1 95 ? 1.441 -19.502 0.896 1.00 39.04 94 TYR A C 1
ATOM 772 O O . TYR A 1 95 ? 1.275 -20.617 1.405 1.00 35.73 94 TYR A O 1
ATOM 781 N N . LYS A 1 96 ? 0.808 -18.406 1.321 1.00 47.96 95 LYS A N 1
ATOM 782 C CA . LYS A 1 96 ? -0.151 -18.407 2.432 1.00 46.28 95 LYS A CA 1
ATOM 783 C C . LYS A 1 96 ? -1.232 -19.491 2.295 1.00 40.19 95 LYS A C 1
ATOM 784 O O . LYS A 1 96 ? -1.561 -20.204 3.256 1.00 33.33 95 LYS A O 1
ATOM 790 N N . CYS A 1 97 ? -1.798 -19.602 1.102 1.00 39.03 96 CYS A N 1
ATOM 791 C CA . CYS A 1 97 ? -2.906 -20.518 0.886 1.00 40.79 96 CYS A CA 1
ATOM 792 C C . CYS A 1 97 ? -2.435 -21.961 1.090 1.00 35.42 96 CYS A C 1
ATOM 793 O O . CYS A 1 97 ? -3.139 -22.788 1.670 1.00 34.27 96 CYS A O 1
ATOM 796 N N . LEU A 1 98 ? -1.235 -22.254 0.599 1.00 37.37 97 LEU A N 1
ATOM 797 C CA . LEU A 1 98 ? -0.700 -23.606 0.650 1.00 35.05 97 LEU A CA 1
ATOM 798 C C . LEU A 1 98 ? -0.508 -23.983 2.106 1.00 32.62 97 LEU A C 1
ATOM 799 O O . LEU A 1 98 ? -0.833 -25.096 2.515 1.00 29.72 97 LEU A O 1
ATOM 804 N N . LEU A 1 99 ? 0.020 -23.043 2.884 1.00 31.55 98 LEU A N 1
ATOM 805 C CA . LEU A 1 99 ? 0.377 -23.333 4.262 1.00 32.93 98 LEU A CA 1
ATOM 806 C C . LEU A 1 99 ? -0.857 -23.603 5.102 1.00 36.87 98 LEU A C 1
ATOM 807 O O . LEU A 1 99 ? -0.821 -24.449 5.987 1.00 38.69 98 LEU A O 1
ATOM 812 N N . LYS A 1 100 ? -1.954 -22.915 4.784 1.00 42.82 99 LYS A N 1
ATOM 813 C CA . LYS A 1 100 ? -3.257 -23.160 5.416 1.00 48.35 99 LYS A CA 1
ATOM 814 C C . LYS A 1 100 ? -3.895 -24.494 5.035 1.00 42.61 99 LYS A C 1
ATOM 815 O O . LYS A 1 100 ? -4.633 -25.079 5.823 1.00 46.87 99 LYS A O 1
ATOM 821 N N . SER A 1 101 ? -3.615 -24.974 3.828 1.00 38.82 100 SER A N 1
ATOM 822 C CA . SER A 1 101 ? -4.219 -26.200 3.360 1.00 28.19 100 SER A CA 1
ATOM 823 C C . SER A 1 101 ? -3.582 -27.387 4.038 1.00 32.73 100 SER A C 1
ATOM 824 O O . SER A 1 101 ? -2.594 -27.260 4.744 1.00 35.66 100 SER A O 1
ATOM 827 N N . THR A 1 102 ? -4.145 -28.557 3.796 1.00 29.06 101 THR A N 1
ATOM 828 C CA . THR A 1 102 ? -3.557 -29.789 4.280 1.00 31.18 101 THR A CA 1
ATOM 829 C C . THR A 1 102 ? -2.207 -30.105 3.601 1.00 31.22 101 THR A C 1
ATOM 830 O O . THR A 1 102 ? -1.444 -30.953 4.091 1.00 32.18 101 THR A O 1
ATOM 834 N N . THR A 1 103 ? -1.916 -29.441 2.474 1.00 28.67 102 THR A N 1
ATOM 835 C CA . THR A 1 103 ? -0.580 -29.533 1.849 1.00 23.87 102 THR A CA 1
ATOM 836 C C . THR A 1 103 ? 0.503 -28.758 2.613 1.00 29.83 102 THR A C 1
ATOM 837 O O . THR A 1 103 ? 1.689 -28.948 2.383 1.00 31.04 102 THR A O 1
ATOM 841 N N . GLY A 1 104 ? 0.089 -27.928 3.567 1.00 27.51 103 GLY A N 1
ATOM 842 C CA . GLY A 1 104 ? 1.017 -27.140 4.355 1.00 31.40 103 GLY A CA 1
ATOM 843 C C . GLY A 1 104 ? 2.087 -28.010 4.979 1.00 28.78 103 GLY A C 1
ATOM 844 O O . GLY A 1 104 ? 3.280 -27.696 4.899 1.00 30.29 103 GLY A O 1
ATOM 845 N N . ARG A 1 105 ? 1.667 -29.122 5.581 1.00 25.42 104 ARG A N 1
ATOM 846 C CA . ARG A 1 105 ? 2.605 -29.982 6.318 1.00 29.62 104 ARG A CA 1
ATOM 847 C C . ARG A 1 105 ? 3.787 -30.321 5.406 1.00 30.10 104 ARG A C 1
ATOM 848 O O . ARG A 1 105 ? 4.976 -30.202 5.769 1.00 23.28 104 ARG A O 1
ATOM 856 N N . THR A 1 106 ? 3.444 -30.788 4.219 1.00 26.47 105 THR A N 1
ATOM 857 C CA . THR A 1 106 ? 4.436 -31.308 3.292 1.00 30.24 105 THR A CA 1
ATOM 858 C C . THR A 1 106 ? 5.123 -30.190 2.491 1.00 26.37 105 THR A C 1
ATOM 859 O O . THR A 1 106 ? 6.311 -30.294 2.137 1.00 27.32 105 THR A O 1
ATOM 863 N N . PHE A 1 107 ? 4.383 -29.129 2.180 1.00 23.67 106 PHE A N 1
ATOM 864 C CA . PHE A 1 107 ? 4.982 -27.986 1.501 1.00 26.58 106 PHE A CA 1
ATOM 865 C C . PHE A 1 107 ? 6.178 -27.451 2.284 1.00 31.07 106 PHE A C 1
ATOM 866 O O . PHE A 1 107 ? 7.213 -27.150 1.695 1.00 24.56 106 PHE A O 1
ATOM 874 N N . LYS A 1 108 ? 6.023 -27.289 3.601 1.00 27.29 107 LYS A N 1
ATOM 875 C CA . LYS A 1 108 ? 7.144 -26.892 4.462 1.00 28.91 107 LYS A CA 1
ATOM 876 C C . LYS A 1 108 ? 8.385 -27.782 4.321 1.00 21.25 107 LYS A C 1
ATOM 877 O O . LYS A 1 108 ? 9.489 -27.294 4.324 1.00 26.42 107 LYS A O 1
ATOM 883 N N . LYS A 1 109 ? 8.189 -29.092 4.192 1.00 23.44 108 LYS A N 1
ATOM 884 C CA . LYS A 1 109 ? 9.297 -30.004 4.029 1.00 26.42 108 LYS A CA 1
ATOM 885 C C . LYS A 1 109 ? 9.961 -29.814 2.662 1.00 29.52 108 LYS A C 1
ATOM 886 O O . LYS A 1 109 ? 11.168 -29.756 2.573 1.00 23.88 108 LYS A O 1
ATOM 892 N N . VAL A 1 110 ? 9.155 -29.724 1.609 1.00 28.00 109 VAL A N 1
ATOM 893 C CA . VAL A 1 110 ? 9.651 -29.527 0.246 1.00 32.56 109 VAL A CA 1
ATOM 894 C C . VAL A 1 110 ? 10.403 -28.211 0.134 1.00 30.28 109 VAL A C 1
ATOM 895 O O . VAL A 1 110 ? 11.450 -28.127 -0.493 1.00 25.65 109 VAL A O 1
ATOM 899 N N . PHE A 1 111 ? 9.840 -27.186 0.752 1.00 27.80 110 PHE A N 1
ATOM 900 C CA . PHE A 1 111 ? 10.473 -25.870 0.840 1.00 30.35 110 PHE A CA 1
ATOM 901 C C . PHE A 1 111 ? 11.841 -25.944 1.553 1.00 29.29 110 PHE A C 1
ATOM 902 O O . PHE A 1 111 ? 12.832 -25.539 0.983 1.00 30.65 110 PHE A O 1
ATOM 910 N N . ASP A 1 112 ? 11.882 -26.461 2.783 1.00 26.83 111 ASP A N 1
ATOM 911 C CA . ASP A 1 112 ? 13.161 -26.694 3.484 1.00 28.40 111 ASP A CA 1
ATOM 912 C C . ASP A 1 112 ? 14.200 -27.442 2.638 1.00 28.59 111 ASP A C 1
ATOM 913 O O . ASP A 1 112 ? 15.390 -27.053 2.578 1.00 23.46 111 ASP A O 1
ATOM 918 N N . LEU A 1 113 ? 13.771 -28.544 2.022 1.00 22.37 112 LEU A N 1
ATOM 919 C CA . LEU A 1 113 ? 14.660 -29.369 1.216 1.00 22.05 112 LEU A CA 1
ATOM 920 C C . LEU A 1 113 ? 15.211 -28.573 0.043 1.00 25.07 112 LEU A C 1
ATOM 921 O O . LEU A 1 113 ? 16.416 -28.605 -0.230 1.00 27.04 112 LEU A O 1
ATOM 926 N N . MET A 1 114 ? 14.345 -27.832 -0.626 1.00 25.56 113 MET A N 1
ATOM 927 C CA . MET A 1 114 ? 14.793 -27.129 -1.808 1.00 29.39 113 MET A CA 1
ATOM 928 C C . MET A 1 114 ? 15.736 -25.987 -1.470 1.00 31.27 113 MET A C 1
ATOM 929 O O . MET A 1 114 ? 16.630 -25.655 -2.252 1.00 30.10 113 MET A O 1
ATOM 934 N N . GLU A 1 115 ? 15.505 -25.365 -0.324 1.00 27.33 114 GLU A N 1
ATOM 935 C CA . GLU A 1 115 ? 16.394 -24.334 0.191 1.00 29.76 114 GLU A CA 1
ATOM 936 C C . GLU A 1 115 ? 17.813 -24.810 0.443 1.00 25.63 114 GLU A C 1
ATOM 937 O O . GLU A 1 115 ? 18.786 -24.183 -0.001 1.00 28.92 114 GLU A O 1
ATOM 943 N N . LEU A 1 116 ? 17.940 -25.924 1.152 1.00 26.80 115 LEU A N 1
ATOM 944 C CA . LEU A 1 116 ? 19.240 -26.512 1.424 1.00 25.32 115 LEU A CA 1
ATOM 945 C C . LEU A 1 116 ? 19.871 -27.198 0.225 1.00 29.45 115 LEU A C 1
ATOM 946 O O . LEU A 1 116 ? 21.100 -27.169 0.040 1.00 27.89 115 LEU A O 1
ATOM 951 N N . LYS A 1 117 ? 19.054 -27.818 -0.615 1.00 25.76 116 LYS A N 1
ATOM 952 C CA . LYS A 1 117 ? 19.589 -28.289 -1.903 1.00 30.34 116 LYS A CA 1
ATOM 953 C C . LYS A 1 117 ? 20.225 -27.162 -2.723 1.00 34.57 116 LYS A C 1
ATOM 954 O O . LYS A 1 117 ? 21.341 -27.306 -3.252 1.00 37.64 116 LYS A O 1
ATOM 960 N N . LYS A 1 118 ? 19.511 -26.047 -2.858 1.00 33.46 117 LYS A N 1
ATOM 961 C CA . LYS A 1 118 ? 20.000 -24.952 -3.691 1.00 36.49 117 LYS A CA 1
ATOM 962 C C . LYS A 1 118 ? 21.235 -24.307 -3.066 1.00 40.24 117 LYS A C 1
ATOM 963 O O . LYS A 1 118 ? 22.091 -23.765 -3.767 1.00 40.65 117 LYS A O 1
ATOM 969 N N . ALA A 1 119 ? 21.326 -24.383 -1.745 1.00 35.26 118 ALA A N 1
ATOM 970 C CA . ALA A 1 119 ? 22.447 -23.796 -1.016 1.00 43.62 118 ALA A CA 1
ATOM 971 C C . ALA A 1 119 ? 23.654 -24.739 -1.061 1.00 40.02 118 ALA A C 1
ATOM 972 O O . ALA A 1 119 ? 24.776 -24.347 -0.764 1.00 34.15 118 ALA A O 1
ATOM 974 N N . GLY A 1 120 ? 23.412 -25.984 -1.457 1.00 38.09 119 GLY A N 1
ATOM 975 C CA . GLY A 1 120 ? 24.492 -26.941 -1.666 1.00 34.07 119 GLY A CA 1
ATOM 976 C C . GLY A 1 120 ? 24.891 -27.600 -0.371 1.00 36.66 119 GLY A C 1
ATOM 977 O O . GLY A 1 120 ? 26.004 -28.113 -0.248 1.00 41.82 119 GLY A O 1
ATOM 978 N N . LYS A 1 121 ? 23.968 -27.585 0.594 1.00 35.06 120 LYS A N 1
ATOM 979 C CA . LYS A 1 121 ? 24.193 -28.117 1.938 1.00 32.63 120 LYS A CA 1
ATOM 980 C C . LYS A 1 121 ? 23.798 -29.570 2.063 1.00 35.88 120 LYS A C 1
ATOM 981 O O . LYS A 1 121 ? 24.138 -30.239 3.049 1.00 35.50 120 LYS A O 1
ATOM 987 N N . VAL A 1 122 ? 23.023 -30.043 1.085 1.00 30.87 121 VAL A N 1
ATOM 988 C CA . VAL A 1 122 ? 22.496 -31.392 1.096 1.00 32.09 121 VAL A CA 1
ATOM 989 C C . VAL A 1 122 ? 22.440 -31.825 -0.385 1.00 37.28 121 VAL A C 1
ATOM 990 O O . VAL A 1 122 ? 22.316 -30.956 -1.261 1.00 30.85 121 VAL A O 1
ATOM 994 N N . PRO A 1 123 ? 22.582 -33.144 -0.680 1.00 32.95 122 PRO A N 1
ATOM 995 C CA . PRO A 1 123 ? 22.595 -33.530 -2.097 1.00 38.13 122 PRO A CA 1
ATOM 996 C C . PRO A 1 123 ? 21.211 -33.459 -2.721 1.00 37.18 122 PRO A C 1
ATOM 997 O O . PRO A 1 123 ? 20.203 -33.400 -2.005 1.00 37.19 122 PRO A O 1
ATOM 1001 N N . GLN A 1 124 ? 21.168 -33.484 -4.052 1.00 38.67 123 GLN A N 1
ATOM 1002 C CA . GLN A 1 124 ? 19.937 -33.253 -4.786 1.00 35.63 123 GLN A CA 1
ATOM 1003 C C . GLN A 1 124 ? 18.857 -34.285 -4.520 1.00 33.14 123 GLN A C 1
ATOM 1004 O O . GLN A 1 124 ? 17.677 -33.980 -4.647 1.00 30.06 123 GLN A O 1
ATOM 1010 N N . HIS A 1 125 ? 19.242 -35.513 -4.172 1.00 36.32 124 HIS A N 1
ATOM 1011 C CA . HIS A 1 125 ? 18.217 -36.562 -3.965 1.00 33.82 124 HIS A CA 1
ATOM 1012 C C . HIS A 1 125 ? 17.905 -36.707 -2.485 1.00 34.12 124 HIS A C 1
ATOM 1013 O O . HIS A 1 1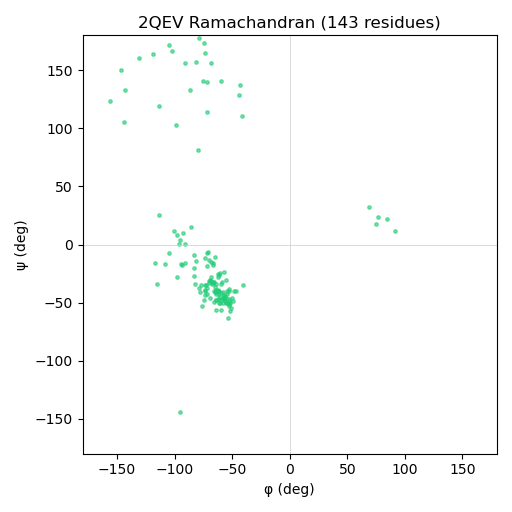25 ? 17.178 -37.618 -2.080 1.00 32.56 124 HIS A O 1
ATOM 1020 N N . GLN A 1 126 ? 18.448 -35.799 -1.680 1.00 38.37 125 GLN A N 1
ATOM 1021 C CA . GLN A 1 126 ? 18.116 -35.749 -0.254 1.00 36.13 125 GLN A CA 1
ATOM 1022 C C . GLN A 1 126 ? 16.631 -35.887 0.081 1.00 32.91 125 GLN A C 1
ATOM 1023 O O . GLN A 1 126 ? 15.788 -35.144 -0.415 1.00 38.38 125 GLN A O 1
ATOM 1029 N N . ARG A 1 127 ? 16.322 -36.801 0.998 1.00 37.76 126 ARG A N 1
ATOM 1030 C CA . ARG A 1 127 ? 14.963 -36.992 1.461 1.00 34.43 126 ARG A CA 1
ATOM 1031 C C . ARG A 1 127 ? 14.708 -36.352 2.842 1.00 36.61 126 ARG A C 1
ATOM 1032 O O . ARG A 1 127 ? 15.643 -35.988 3.533 1.00 28.67 126 ARG A O 1
ATOM 1040 N N . TYR A 1 128 ? 13.441 -36.229 3.242 1.00 32.39 127 TYR A N 1
ATOM 1041 C CA . TYR A 1 128 ? 13.119 -35.607 4.512 1.00 32.17 127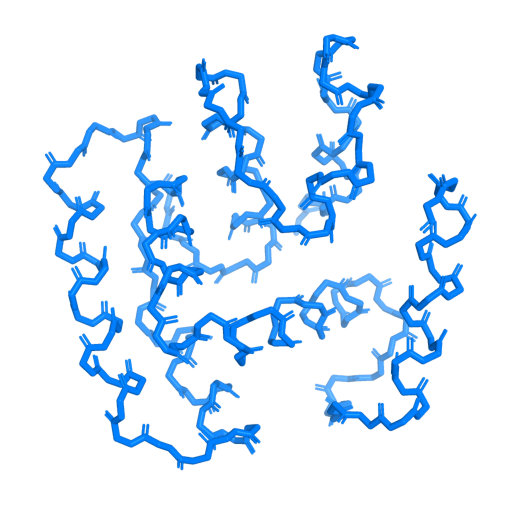 TYR A CA 1
ATOM 1042 C C . TYR A 1 128 ? 13.307 -36.559 5.667 1.00 35.53 127 TYR A C 1
ATOM 1043 O O . TYR A 1 128 ? 12.346 -37.140 6.171 1.00 36.73 127 TYR A O 1
ATOM 1052 N N . THR A 1 129 ? 14.549 -36.694 6.112 1.00 29.34 128 THR A N 1
ATOM 1053 C CA . THR A 1 129 ? 14.897 -37.704 7.098 1.00 28.62 128 THR A CA 1
ATOM 1054 C C . THR A 1 129 ? 15.103 -37.075 8.476 1.00 26.97 128 THR A C 1
ATOM 1055 O O . THR A 1 129 ? 15.089 -35.855 8.603 1.00 30.44 128 THR A O 1
ATOM 1059 N N . ALA A 1 130 ? 15.266 -37.918 9.495 1.00 26.71 129 ALA A N 1
ATOM 1060 C CA . ALA A 1 130 ? 15.647 -37.465 10.816 1.00 29.57 129 ALA A CA 1
ATOM 1061 C C . ALA A 1 130 ? 16.961 -36.683 10.762 1.00 33.70 129 ALA A C 1
ATOM 1062 O O . ALA A 1 130 ? 17.082 -35.618 11.382 1.00 32.09 129 ALA A O 1
ATOM 1064 N N . GLU A 1 131 ? 17.941 -37.182 10.001 1.00 27.99 130 GLU A N 1
ATOM 1065 C CA . GLU A 1 131 ? 19.181 -36.418 9.810 1.00 25.78 130 GLU A CA 1
ATOM 1066 C C . GLU A 1 131 ? 18.901 -35.041 9.207 1.00 26.91 130 GLU A C 1
ATOM 1067 O O . GLU A 1 131 ? 19.490 -34.026 9.636 1.00 26.25 130 GLU A O 1
ATOM 1073 N N . PHE A 1 132 ? 18.046 -35.001 8.190 1.00 25.95 131 PHE A N 1
ATOM 1074 C CA . PHE A 1 132 ? 17.773 -33.742 7.520 1.00 24.30 131 PHE A CA 1
ATOM 1075 C C . PHE A 1 132 ? 17.167 -32.732 8.506 1.00 24.88 131 PHE A C 1
ATOM 1076 O O . PHE A 1 132 ? 17.490 -31.544 8.473 1.00 30.39 131 PHE A O 1
ATOM 1084 N N . VAL A 1 133 ? 16.282 -33.198 9.372 1.00 29.31 132 VAL A N 1
ATOM 1085 C CA . VAL A 1 133 ? 15.662 -32.299 10.368 1.00 30.92 132 VAL A CA 1
ATOM 1086 C C . VAL A 1 133 ? 16.733 -31.601 11.233 1.00 31.08 132 VAL A C 1
ATOM 1087 O O . VAL A 1 133 ? 16.711 -30.382 11.429 1.00 33.57 132 VAL A O 1
ATOM 1091 N N . GLN A 1 134 ? 17.691 -32.380 11.711 1.00 33.47 133 GLN A N 1
ATOM 1092 C CA . GLN A 1 134 ? 18.815 -31.855 12.492 1.00 31.63 133 GLN A CA 1
ATOM 1093 C C . GLN A 1 134 ? 19.697 -30.918 11.664 1.00 37.59 133 GLN A C 1
ATOM 1094 O O . GLN A 1 134 ? 20.180 -29.896 12.154 1.00 32.10 133 GLN A O 1
ATOM 1100 N N . ILE A 1 135 ? 19.902 -31.278 10.401 1.00 30.42 134 ILE A N 1
ATOM 1101 C CA . ILE A 1 135 ? 20.661 -30.441 9.479 1.00 25.84 134 ILE A CA 1
ATOM 1102 C C . ILE A 1 135 ? 20.032 -29.058 9.345 1.00 27.15 134 ILE A C 1
ATOM 1103 O O . ILE A 1 135 ? 20.735 -28.048 9.295 1.00 30.40 134 ILE A O 1
ATOM 1108 N N . MET A 1 136 ? 18.705 -29.019 9.289 1.00 30.70 135 MET A N 1
ATOM 1109 C CA . MET A 1 136 ? 17.979 -27.759 9.182 1.00 32.86 135 MET A CA 1
ATOM 1110 C C . MET A 1 136 ? 18.003 -26.995 10.501 1.00 27.67 135 MET A C 1
ATOM 1111 O O . MET A 1 136 ? 18.126 -25.770 10.518 1.00 35.15 135 MET A O 1
ATOM 1116 N N . LYS A 1 137 ? 17.885 -27.726 11.605 1.00 29.36 136 LYS A N 1
ATOM 1117 C CA . LY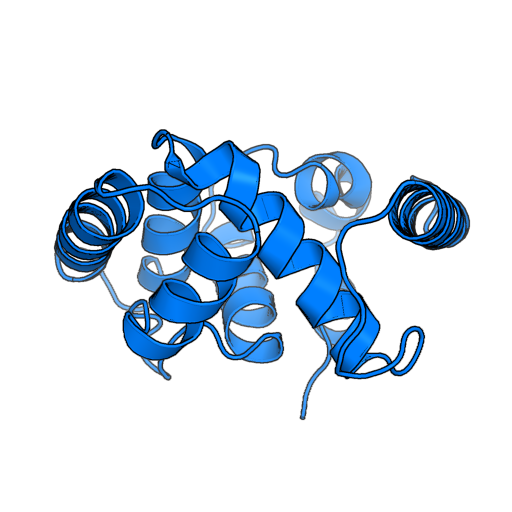S A 1 137 ? 17.908 -27.120 12.931 1.00 34.84 136 LYS A CA 1
ATOM 1118 C C . LYS A 1 137 ? 19.222 -26.386 13.179 1.00 29.71 136 LYS A C 1
ATOM 1119 O O . LYS A 1 137 ? 19.236 -25.292 13.743 1.00 34.81 136 LYS A O 1
ATOM 1125 N N . ASP A 1 138 ? 20.324 -26.996 12.755 1.00 32.15 137 ASP A N 1
ATOM 1126 C CA . ASP A 1 138 ? 21.646 -26.399 12.927 1.00 36.38 137 ASP A CA 1
ATOM 1127 C C . ASP A 1 138 ? 21.804 -25.219 11.983 1.00 35.54 137 ASP A C 1
ATOM 1128 O O . ASP A 1 138 ? 22.393 -24.191 12.331 1.00 27.20 137 ASP A O 1
ATOM 1133 N N . TYR A 1 139 ? 21.254 -25.374 10.785 1.00 29.85 138 TYR A N 1
ATOM 1134 C CA . TYR A 1 139 ? 21.242 -24.319 9.791 1.00 29.82 138 TYR A CA 1
ATOM 1135 C C . TYR A 1 139 ? 20.553 -23.076 10.330 1.00 32.91 138 TYR A C 1
ATOM 1136 O O . TYR A 1 139 ? 21.104 -21.965 10.249 1.00 29.64 138 TYR A O 1
ATOM 1145 N N . ASP A 1 140 ? 19.357 -23.277 10.880 1.00 27.30 139 ASP A N 1
ATOM 1146 C CA . ASP A 1 140 ? 18.564 -22.208 11.489 1.00 28.03 139 ASP A CA 1
ATOM 1147 C C . ASP A 1 140 ? 19.307 -21.597 12.694 1.00 24.82 139 ASP A C 1
ATOM 1148 O O . ASP A 1 140 ? 19.253 -20.385 12.917 1.00 30.27 139 ASP A O 1
ATOM 1153 N N . LYS A 1 141 ? 19.965 -22.436 13.477 1.00 31.16 140 LYS A N 1
ATOM 1154 C CA . LYS A 1 141 ? 20.645 -21.961 14.689 1.00 33.49 140 LYS A CA 1
ATOM 1155 C C . LYS A 1 141 ? 21.832 -21.033 14.380 1.00 34.23 140 LYS A C 1
ATOM 1156 O O . LYS A 1 141 ? 22.153 -20.116 15.162 1.00 32.46 140 LYS A O 1
ATOM 1162 N N . ALA A 1 142 ? 22.493 -21.274 13.248 1.00 31.39 141 ALA A N 1
ATOM 1163 C CA . ALA A 1 142 ? 23.533 -20.366 12.772 1.00 31.45 141 ALA A CA 1
ATOM 1164 C C . ALA A 1 142 ? 22.987 -18.986 12.364 1.00 35.19 141 ALA A C 1
ATOM 1165 O O . ALA A 1 142 ? 23.735 -18.024 12.266 1.00 32.80 141 ALA A O 1
ATOM 1167 N N . LEU A 1 143 ? 21.677 -18.909 12.151 1.00 32.04 142 LEU A N 1
ATOM 1168 C CA . LEU A 1 143 ? 20.960 -17.663 11.821 1.00 31.23 142 LEU A CA 1
ATOM 1169 C C . LEU A 1 143 ? 20.248 -17.087 13.050 1.00 30.66 142 LEU A C 1
ATOM 1170 O O . LEU A 1 143 ? 19.387 -16.208 12.938 1.00 37.48 142 LEU A O 1
ATOM 1175 N N . ASN A 1 144 ? 20.559 -17.618 14.216 1.00 36.84 143 ASN A N 1
ATOM 1176 C CA . ASN A 1 144 ? 19.939 -17.131 15.445 1.00 38.92 143 ASN A CA 1
ATOM 1177 C C . ASN A 1 144 ? 18.501 -17.602 15.662 1.00 44.22 143 ASN A C 1
ATOM 1178 O O . ASN A 1 144 ? 17.726 -16.962 16.384 1.00 41.31 143 ASN A O 1
ATOM 1183 N N . CYS A 1 145 ? 18.157 -18.728 15.041 1.00 37.38 144 CYS A N 1
ATOM 1184 C CA . CYS A 1 145 ? 16.8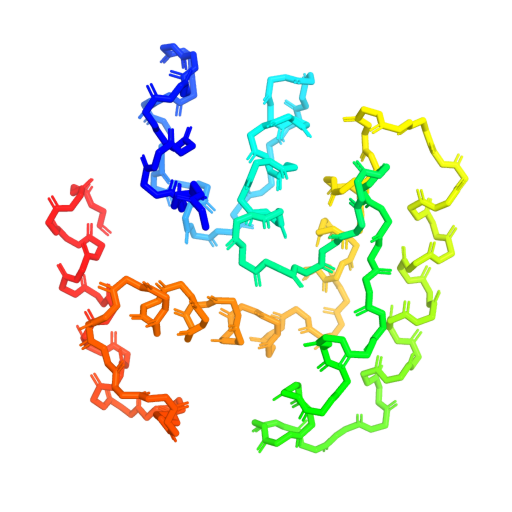14 -19.273 15.115 1.00 42.04 144 CYS A CA 1
ATOM 1185 C C . CYS A 1 145 ? 16.812 -20.695 15.653 1.00 46.62 144 CYS A C 1
ATOM 1186 O O . CYS A 1 145 ? 15.854 -21.441 15.446 1.00 50.68 144 CYS A O 1
#

Nearest PDB structures (foldseek):
  2qeo-assembly2_B  TM=1.003E+00  e=6.765E-20  Anopheles gambiae
  3dzt-assembly1_A  TM=7.908E-01  e=2.985E-04  Aedes aegypti
  6oii-assembly1_A  TM=6.451E-01  e=8.906E-02  Aedes aegypti
  8by4-assembly1_A  TM=6.151E-01  e=1.536E-01  Aedes albopictus
  7xyq-assembly1_B  TM=4.919E-01  e=1.061E+00  synthetic construct

InterPro domains:
  IPR006170 Pheromone/general odorant binding protein [PF01395] (24-120)
  IPR006170 Pheromone/general odorant binding protein [SM00708] (23-122)
  IPR036728 Pheromone/general odorant binding protein superfamily [G3DSA:1.10.238.20] (21-165)
  IPR036728 Pheromone/general odorant binding protein superfamily [SSF47565] (22-120)

CATH classification: 1.10.238.20

Radius of gyration: 14.46 Å; Cα contacts (8 Å, |Δi|>4): 171; chains: 1; bounding box: 32×36×28 Å

Secondary structure (DSSP, 8-state):
---HHHHTTT--HHHHTTHHHHHTT----SSSHHHHHHHHHHHTT-B-TT--B-HHHHHHHHHHHS--THHHHHHHHHHHHHHSS-TTTHHHHHHHHHHHSTTHHHHHHHHHHHHHHHHTSS-TT----HHHHHHHHHHHHTTT-

GO terms:
  GO:0005576 extracellular region (C, IDA)

Organism: Anopheles gambiae (NCBI:txid7165)

B-factor: mean 44.09, std 14.04, range [20.71, 91.51]

Solvent-accessible surface area: 7960 Å² total; per-residue (Å²): 133,70,62,9,100,55,1,19,105,131,2,46,114,66,8,101,98,98,26,34,46,8,35,142,28,75,71,16,114,30,98,80,1,13,106,11,2,22,16,6,0,94,17,3,59,2,5,101,145,52,0,82,0,16,44,150,88,0,84,86,41,0,21,113,46,63,160,30,180,121,6,53,86,14,0,101,116,0,23,34,62,0,78,159,35,87,77,54,58,32,0,0,19,0,5,22,10,0,27,162,21,86,0,2,143,2,0,80,37,6,13,21,10,50,12,0,32,100,42,63,125,11,71,131,143,23,142,70,55,89,117,0,48,93,50,15,121,64,41,27,136,89,54,138,62

Foldseek 3Di:
DAALVNLLVVQDPVCVVVVVCVLVVHDDDDLSLLQSLLVHCVRLPQADPLQQGDLVLPVVQLCVQPNDPVSNVQNVVQSVVLVPDGSSNRNVSSSVSCCPDPSVVSVSQSSLLSNCCSVVNDPPVDDSDPVSVVSVVVVVVVSVD

Sequence (145 aa):
METVQDCENKLPPSLKSRLCEIRRYEIIEGPEMDKHIHCVMRALDFVYEDGRGDYHKLYDPLNIIELDKRHDVNLEKCIGECVQVPTSERAHVFYKCLLKSTTGRTFKKVFDLMELKKAGKVPQHQRYTAEFVQIMKDYDKALNC